Protein AF-A0A2M7RYE2-F1 (afdb_monomer_lite)

Secondary structure (DSSP, 8-state):
----GGGS--HHHHHHHHHHHHHHHHHHHHHHTTTHHHHHHHHGGGHHHHHHHHHHHHHHHHHHHHHHHHS-HHHHHHHHHTHHHHHHHHHHHHH-----HHHHHHH-

Structure (mmCIF, N/CA/C/O backbone):
data_AF-A0A2M7RYE2-F1
#
_entry.id   AF-A0A2M7RYE2-F1
#
loop_
_atom_site.group_PDB
_atom_site.id
_atom_site.type_symbol
_atom_site.label_atom_id
_atom_site.label_alt_id
_atom_site.label_comp_id
_atom_site.label_asym_id
_atom_site.label_entity_id
_atom_site.label_seq_id
_atom_site.pdbx_PDB_ins_code
_atom_site.Cartn_x
_atom_site.Cartn_y
_atom_site.Cartn_z
_atom_site.occupancy
_atom_site.B_iso_or_equiv
_atom_site.auth_seq_id
_atom_site.auth_comp_id
_atom_site.auth_asym_id
_atom_site.auth_atom_id
_atom_site.pdbx_PDB_model_num
ATOM 1 N N . MET A 1 1 ? 4.152 -1.875 -40.561 1.00 42.97 1 MET A N 1
ATOM 2 C CA . MET A 1 1 ? 4.389 -1.297 -39.219 1.00 42.97 1 MET A CA 1
ATOM 3 C C . MET A 1 1 ? 3.791 -2.231 -38.179 1.00 42.97 1 MET A C 1
ATOM 5 O O . MET A 1 1 ? 2.581 -2.239 -38.010 1.00 42.97 1 MET A O 1
ATOM 9 N N . ARG A 1 2 ? 4.601 -3.083 -37.534 1.00 38.50 2 ARG A N 1
ATOM 10 C CA . ARG A 1 2 ? 4.150 -3.802 -36.334 1.00 38.50 2 ARG A CA 1
ATOM 11 C C . ARG A 1 2 ? 4.179 -2.788 -35.196 1.00 38.50 2 ARG A C 1
ATOM 13 O O . ARG A 1 2 ? 5.243 -2.500 -34.659 1.00 38.50 2 ARG A O 1
ATOM 20 N N . VAL A 1 3 ? 3.031 -2.176 -34.925 1.00 44.62 3 VAL A N 1
ATOM 21 C CA . VAL A 1 3 ? 2.848 -1.304 -33.764 1.00 44.62 3 VAL A CA 1
ATOM 22 C C . VAL A 1 3 ? 2.967 -2.211 -32.544 1.00 44.62 3 VAL A C 1
ATOM 24 O O . VAL A 1 3 ? 2.051 -2.964 -32.221 1.00 44.62 3 VAL A O 1
ATOM 27 N N . ASN A 1 4 ? 4.147 -2.233 -31.929 1.00 44.16 4 ASN A N 1
ATOM 28 C CA . ASN A 1 4 ? 4.396 -2.977 -30.702 1.00 44.16 4 ASN A CA 1
ATOM 29 C C . ASN A 1 4 ? 3.692 -2.235 -29.559 1.00 44.16 4 ASN A C 1
ATOM 31 O O . ASN A 1 4 ? 4.324 -1.476 -28.832 1.00 44.16 4 ASN A O 1
ATOM 35 N N . PHE A 1 5 ? 2.380 -2.448 -29.433 1.00 50.00 5 PHE A N 1
ATOM 36 C CA . PHE A 1 5 ? 1.488 -1.802 -28.462 1.00 50.00 5 PHE A CA 1
ATOM 37 C C . PHE A 1 5 ? 2.048 -1.833 -27.027 1.00 50.00 5 PHE A C 1
ATOM 39 O O . PHE A 1 5 ? 1.902 -0.880 -26.274 1.00 50.00 5 PHE A O 1
ATOM 46 N N . TRP A 1 6 ? 2.787 -2.890 -26.683 1.00 49.81 6 TRP A N 1
ATOM 47 C CA . TRP A 1 6 ? 3.418 -3.104 -25.379 1.00 49.81 6 TRP A CA 1
ATOM 48 C C . TRP A 1 6 ? 4.556 -2.136 -25.021 1.00 49.81 6 TRP A C 1
ATOM 50 O O . TRP A 1 6 ? 4.915 -2.061 -23.851 1.00 49.81 6 TRP A O 1
ATOM 60 N N . ARG A 1 7 ? 5.144 -1.408 -25.984 1.00 54.31 7 ARG A N 1
ATOM 61 C CA . ARG A 1 7 ? 6.270 -0.488 -25.716 1.00 54.31 7 ARG A CA 1
ATOM 62 C C . ARG A 1 7 ? 5.852 0.943 -25.381 1.00 54.31 7 ARG A C 1
ATOM 64 O O . ARG A 1 7 ? 6.696 1.704 -24.926 1.00 54.31 7 ARG A O 1
ATOM 71 N N . GLU A 1 8 ? 4.584 1.304 -25.574 1.00 64.44 8 GLU A N 1
ATOM 72 C CA . GLU A 1 8 ? 4.117 2.691 -25.397 1.00 64.44 8 GLU A CA 1
ATOM 73 C C . GLU A 1 8 ? 3.075 2.861 -24.287 1.00 64.44 8 GLU A C 1
ATOM 75 O O . GLU A 1 8 ? 2.607 3.970 -24.028 1.00 64.44 8 GLU A O 1
ATOM 80 N N . VAL A 1 9 ? 2.719 1.783 -23.583 1.00 71.88 9 VAL A N 1
ATOM 81 C CA . VAL A 1 9 ? 1.805 1.896 -22.447 1.00 71.88 9 VAL A CA 1
ATOM 82 C C . VAL A 1 9 ? 2.561 2.491 -21.262 1.00 71.88 9 VAL A C 1
ATOM 84 O O . VAL A 1 9 ? 3.402 1.836 -20.651 1.00 71.88 9 VAL A O 1
ATOM 87 N N . ASN A 1 10 ? 2.256 3.746 -20.935 1.00 78.62 10 ASN A N 1
ATOM 88 C CA . ASN A 1 10 ? 2.860 4.439 -19.804 1.00 78.62 10 ASN A CA 1
ATOM 89 C C . ASN A 1 10 ? 2.486 3.721 -18.485 1.00 78.62 10 ASN A C 1
ATOM 91 O O . ASN A 1 10 ? 1.295 3.683 -18.154 1.00 78.62 10 ASN A O 1
ATOM 95 N N . PRO A 1 11 ? 3.456 3.188 -17.712 1.00 80.38 11 PRO A N 1
ATOM 96 C CA . PRO A 1 11 ? 3.183 2.455 -16.472 1.00 80.38 11 PRO A CA 1
ATOM 97 C C . PRO A 1 11 ? 2.364 3.262 -15.458 1.00 80.38 11 PRO A C 1
ATOM 99 O O . PRO A 1 11 ? 1.530 2.703 -14.748 1.00 80.38 11 PRO A O 1
ATOM 102 N N . ILE A 1 12 ? 2.526 4.588 -15.455 1.00 83.25 12 ILE A N 1
ATOM 103 C CA . ILE A 1 12 ? 1.744 5.500 -14.618 1.00 83.25 12 ILE A CA 1
ATOM 104 C C . ILE A 1 12 ? 0.259 5.390 -14.990 1.00 83.25 12 ILE A C 1
ATOM 106 O O . ILE A 1 12 ? -0.587 5.183 -14.127 1.00 83.25 12 ILE A O 1
ATOM 110 N N . LEU A 1 13 ? -0.093 5.454 -16.274 1.00 84.88 13 LEU A N 1
ATOM 111 C CA . LEU A 1 13 ? -1.498 5.361 -16.682 1.00 84.88 13 LEU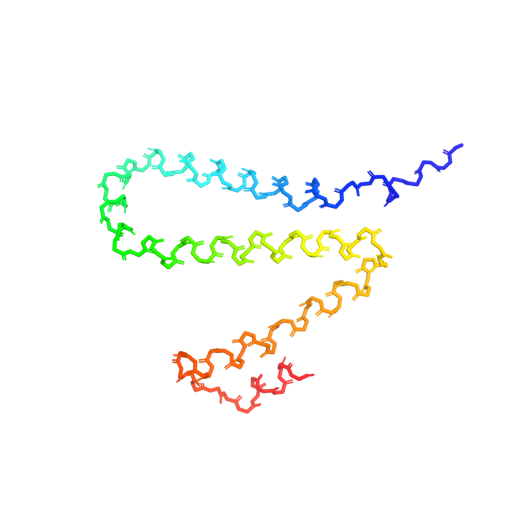 A CA 1
ATOM 112 C C . LEU A 1 13 ? -2.118 4.015 -16.290 1.00 84.88 13 LEU A C 1
ATOM 114 O O . LEU A 1 13 ? -3.250 3.989 -15.816 1.00 84.88 13 LEU A O 1
ATOM 118 N N . VAL A 1 14 ? -1.368 2.919 -16.423 1.00 85.44 14 VAL A N 1
ATOM 119 C CA . VAL A 1 14 ? -1.842 1.570 -16.063 1.00 85.44 14 VAL A CA 1
ATOM 120 C C . VAL A 1 14 ? -2.141 1.450 -14.573 1.00 85.44 14 VAL 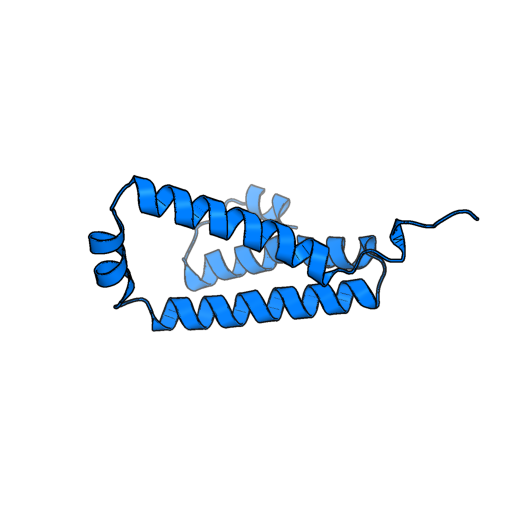A C 1
ATOM 122 O O . VAL A 1 14 ? -3.125 0.817 -14.202 1.00 85.44 14 VAL A O 1
ATOM 125 N N . ILE A 1 15 ? -1.315 2.058 -13.721 1.00 85.44 15 ILE A N 1
ATOM 126 C CA . ILE A 1 15 ? -1.481 2.003 -12.265 1.00 85.44 15 ILE A CA 1
ATOM 127 C C . ILE A 1 15 ? -2.589 2.957 -11.816 1.00 85.44 15 ILE A C 1
ATOM 129 O O . ILE A 1 15 ? -3.497 2.564 -11.092 1.00 85.44 15 ILE A O 1
ATOM 133 N N . TRP A 1 16 ? -2.545 4.215 -12.250 1.00 87.81 16 TRP A N 1
ATOM 134 C CA . TRP A 1 16 ? -3.396 5.264 -11.693 1.00 87.81 16 TRP A CA 1
ATOM 135 C C . TRP A 1 16 ? -4.821 5.251 -12.252 1.00 87.81 16 TRP A C 1
ATOM 137 O O . TRP A 1 16 ? -5.751 5.657 -11.553 1.00 87.81 16 TRP A O 1
ATOM 147 N N . PHE A 1 17 ? -5.032 4.761 -13.478 1.00 91.00 17 PHE A N 1
ATOM 148 C CA . PHE A 1 17 ? -6.367 4.722 -14.075 1.00 91.00 17 PHE A CA 1
ATOM 149 C C . PHE A 1 17 ? -7.345 3.817 -13.296 1.00 91.00 17 PHE A C 1
ATOM 151 O O . PHE A 1 17 ? -8.407 4.312 -12.912 1.00 91.00 17 PHE A O 1
ATOM 158 N N . PRO A 1 18 ? -7.014 2.552 -12.956 1.00 91.38 18 PRO A N 1
ATOM 159 C CA . PRO A 1 18 ? -7.863 1.727 -12.096 1.00 91.38 18 PRO A CA 1
ATOM 160 C C . PRO A 1 18 ? -8.151 2.363 -10.734 1.00 91.38 18 PRO A C 1
ATOM 162 O O . PRO A 1 18 ? -9.284 2.300 -10.267 1.00 91.38 18 PRO A O 1
ATOM 165 N N . TRP A 1 19 ? -7.157 3.007 -10.115 1.00 90.44 19 TRP A N 1
ATOM 166 C CA . TRP A 1 19 ? -7.313 3.676 -8.818 1.00 90.44 19 TRP A CA 1
ATOM 167 C C . TRP A 1 19 ? -8.269 4.866 -8.888 1.00 90.44 19 TRP A C 1
ATOM 169 O O . TRP A 1 19 ? -9.084 5.073 -7.992 1.00 90.44 19 TRP A O 1
ATOM 179 N N . LEU A 1 20 ? -8.217 5.631 -9.976 1.00 92.50 20 LEU A N 1
ATOM 180 C CA . LEU A 1 20 ? -9.149 6.724 -10.217 1.00 92.50 20 LEU A CA 1
ATOM 181 C C . LEU A 1 20 ? -10.574 6.197 -10.426 1.00 92.50 20 LEU A C 1
ATOM 183 O O . LEU A 1 20 ? -11.519 6.727 -9.841 1.00 92.50 20 LEU A O 1
ATOM 187 N N . VAL A 1 21 ? -10.737 5.122 -11.201 1.00 95.50 21 VAL A N 1
ATOM 188 C CA . VAL A 1 21 ? -12.045 4.484 -11.413 1.00 95.50 21 VAL A CA 1
ATOM 189 C C . VAL A 1 21 ? -12.615 3.949 -10.096 1.00 95.50 21 VAL A C 1
ATOM 191 O O . VAL A 1 21 ? -13.770 4.230 -9.772 1.00 95.50 21 VAL A O 1
ATOM 194 N N . THR A 1 22 ? -11.824 3.229 -9.296 1.00 92.88 22 THR A N 1
ATOM 195 C CA . THR A 1 22 ? -12.279 2.712 -7.996 1.00 92.88 22 THR A CA 1
ATOM 196 C C . THR A 1 22 ? -12.588 3.835 -7.013 1.00 92.88 22 THR A C 1
ATOM 198 O O . THR A 1 22 ? -13.589 3.745 -6.302 1.00 92.88 22 THR A O 1
ATOM 201 N N . ALA A 1 23 ? -11.815 4.924 -7.013 1.00 91.88 23 ALA A N 1
ATOM 202 C CA . ALA A 1 23 ? -12.094 6.104 -6.202 1.00 91.88 23 ALA A CA 1
ATOM 203 C C . ALA A 1 23 ? -13.430 6.759 -6.584 1.00 91.88 23 ALA A C 1
ATOM 205 O O . ALA A 1 23 ? -14.224 7.067 -5.696 1.00 91.88 23 ALA A O 1
ATOM 206 N N . ILE A 1 24 ? -13.729 6.916 -7.879 1.00 95.44 24 ILE A N 1
ATOM 207 C CA . ILE A 1 24 ? -15.018 7.454 -8.348 1.00 95.44 24 ILE A CA 1
ATOM 208 C C . ILE A 1 24 ? -16.172 6.532 -7.942 1.00 95.44 24 ILE A C 1
ATOM 210 O O . ILE A 1 24 ? -17.193 7.003 -7.436 1.00 95.44 24 ILE A O 1
ATOM 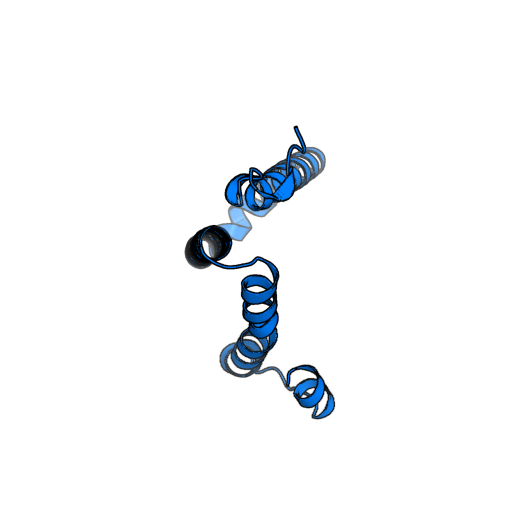214 N N . LEU A 1 25 ? -16.025 5.217 -8.113 1.00 94.62 25 LEU A N 1
ATOM 215 C CA . LEU A 1 25 ? -17.050 4.246 -7.716 1.00 94.62 25 LEU A CA 1
ATOM 216 C C . LEU A 1 25 ? -17.282 4.248 -6.197 1.00 94.62 25 LEU A C 1
ATOM 218 O O . LEU A 1 25 ? -18.424 4.282 -5.740 1.00 94.62 25 LEU A O 1
ATOM 222 N N . ALA A 1 26 ? -16.215 4.283 -5.400 1.00 90.38 26 ALA A N 1
ATOM 223 C CA . ALA A 1 26 ? -16.311 4.367 -3.947 1.00 90.38 26 ALA A CA 1
ATOM 224 C C . ALA A 1 26 ? -16.954 5.689 -3.500 1.00 90.38 26 ALA A C 1
ATOM 226 O O . ALA A 1 26 ? -17.827 5.694 -2.629 1.00 90.38 26 ALA A O 1
ATOM 227 N N . PHE A 1 27 ? -16.569 6.804 -4.125 1.00 89.44 27 PHE A N 1
ATOM 228 C CA . PHE A 1 27 ? -17.117 8.130 -3.852 1.00 89.44 27 PHE A CA 1
ATOM 229 C C . PHE A 1 27 ? -18.610 8.194 -4.193 1.00 89.44 27 PHE A C 1
ATOM 231 O O . PHE A 1 27 ? -19.423 8.571 -3.353 1.00 89.44 27 PHE A O 1
ATOM 238 N N . THR A 1 28 ? -19.008 7.751 -5.385 1.00 91.44 28 THR A N 1
ATOM 239 C CA . THR A 1 28 ? -20.421 7.708 -5.796 1.00 91.44 28 THR A CA 1
ATOM 240 C C . THR A 1 28 ? -21.248 6.806 -4.881 1.00 91.44 28 THR A C 1
ATOM 242 O O . THR A 1 28 ? -22.283 7.239 -4.374 1.00 91.44 28 THR A O 1
ATOM 245 N N . TYR A 1 29 ? -20.768 5.600 -4.563 1.00 90.62 29 TYR A N 1
ATOM 246 C CA . TYR A 1 29 ? -21.426 4.708 -3.604 1.00 90.62 29 TYR A CA 1
ATOM 247 C C . TYR A 1 29 ? -21.644 5.380 -2.243 1.00 90.62 29 TYR A C 1
ATOM 249 O O . TYR A 1 29 ? -22.727 5.298 -1.646 1.00 90.62 29 TYR A O 1
ATOM 257 N N . LEU A 1 30 ? -20.628 6.090 -1.755 1.00 88.25 30 LEU A N 1
ATOM 258 C CA . LEU A 1 30 ? -20.711 6.774 -0.481 1.00 88.25 30 LEU A CA 1
ATOM 259 C C . LEU A 1 30 ? -21.738 7.922 -0.534 1.00 88.25 30 LEU A C 1
ATOM 261 O O . LEU A 1 30 ? -22.496 8.093 0.430 1.00 88.25 30 LEU A O 1
ATOM 265 N N . LEU A 1 31 ? -21.840 8.662 -1.654 1.00 86.12 31 LEU A N 1
ATOM 266 C CA . LEU A 1 31 ? -22.849 9.714 -1.900 1.00 86.12 31 LEU A CA 1
ATOM 267 C C . LEU A 1 31 ? -24.265 9.158 -1.763 1.00 86.12 31 LEU A C 1
ATOM 269 O O . LEU A 1 31 ? -25.047 9.687 -0.969 1.00 86.12 31 LEU A O 1
ATOM 273 N N . PHE A 1 32 ? -24.560 8.039 -2.427 1.00 88.06 32 PHE A N 1
ATOM 274 C CA . PHE A 1 32 ? -25.878 7.403 -2.364 1.00 88.06 32 PHE A CA 1
ATOM 275 C C . PHE A 1 32 ? -26.273 6.970 -0.947 1.00 88.06 32 PHE A C 1
ATOM 277 O O . PHE A 1 32 ? -27.434 7.092 -0.560 1.00 88.06 32 PHE A O 1
ATOM 284 N N . LYS A 1 33 ? -25.319 6.513 -0.129 1.00 84.56 33 LYS A N 1
ATOM 285 C CA . LYS A 1 33 ? -25.599 6.066 1.246 1.00 84.56 33 LYS A CA 1
ATOM 286 C C . LYS A 1 33 ? -25.749 7.207 2.263 1.00 84.56 33 LYS A C 1
ATOM 288 O O . LYS A 1 33 ? -26.084 6.918 3.410 1.00 84.56 33 LYS A O 1
ATOM 293 N N . LYS A 1 34 ? -25.486 8.476 1.904 1.00 78.12 34 LYS A N 1
ATOM 294 C CA . LYS A 1 34 ? -25.513 9.658 2.806 1.00 78.12 34 LYS A CA 1
ATOM 295 C C . LYS A 1 34 ? -24.710 9.493 4.115 1.00 78.12 34 LYS A C 1
ATOM 297 O O . LYS A 1 34 ? -24.909 10.234 5.075 1.00 78.12 34 LYS A O 1
ATOM 302 N N . ARG A 1 35 ? -23.755 8.556 4.160 1.00 73.75 35 ARG A N 1
ATOM 303 C CA . ARG A 1 35 ? -22.980 8.204 5.368 1.00 73.75 35 ARG A CA 1
ATOM 304 C C . ARG A 1 35 ? -21.796 9.133 5.655 1.00 73.75 35 ARG A C 1
ATOM 306 O O . ARG A 1 35 ? -21.160 8.987 6.694 1.00 73.75 35 ARG A O 1
ATOM 313 N N . TRP A 1 36 ? -21.531 10.117 4.796 1.00 69.94 36 TRP A N 1
ATOM 314 C CA . TRP A 1 36 ? -20.442 11.098 4.939 1.00 69.94 36 TRP A CA 1
ATOM 315 C C . TRP A 1 36 ? -20.417 11.773 6.302 1.00 69.94 36 TRP A C 1
ATOM 317 O O . TRP A 1 36 ? -19.362 11.862 6.927 1.00 69.94 36 TRP A O 1
ATOM 327 N N . LYS A 1 37 ? -21.596 12.171 6.797 1.00 71.12 37 LYS A N 1
ATOM 328 C CA . LYS A 1 37 ? -21.742 12.850 8.089 1.00 71.12 37 LYS A CA 1
ATOM 329 C C . LYS A 1 37 ? -21.256 12.000 9.269 1.00 71.12 37 LYS A C 1
ATOM 331 O O . LYS A 1 37 ? -20.835 12.564 10.268 1.00 71.12 37 LYS A O 1
ATOM 336 N N . ASN A 1 38 ? -21.238 10.672 9.129 1.00 72.69 38 ASN A N 1
ATOM 337 C CA . ASN A 1 38 ? -20.790 9.748 10.175 1.00 72.69 38 ASN A CA 1
ATOM 338 C C . ASN A 1 38 ? -19.336 9.293 9.993 1.00 72.69 38 ASN A C 1
ATOM 340 O O . ASN A 1 38 ? -18.733 8.804 10.944 1.00 72.69 38 ASN A O 1
ATOM 344 N N . ILE A 1 39 ? -18.769 9.429 8.792 1.00 73.44 39 ILE A N 1
ATOM 345 C CA . ILE A 1 39 ? -17.414 8.953 8.480 1.00 73.44 39 ILE A CA 1
ATOM 346 C C . ILE A 1 39 ? -16.384 10.022 8.824 1.00 73.44 39 ILE A C 1
ATOM 348 O O . ILE A 1 39 ? -15.433 9.726 9.537 1.00 73.44 39 ILE A O 1
ATOM 352 N N . VAL A 1 40 ? -16.616 11.269 8.400 1.00 74.00 40 VAL A N 1
ATOM 353 C CA . VAL A 1 40 ? -15.680 12.386 8.616 1.00 74.00 40 VAL A CA 1
ATOM 354 C C . VAL A 1 40 ? -15.340 12.610 10.100 1.00 74.00 40 VAL A C 1
ATOM 356 O O . VAL A 1 40 ? -14.162 12.761 10.412 1.00 74.00 40 VAL A O 1
ATOM 359 N N . PRO A 1 41 ? -16.291 12.600 11.057 1.00 72.94 41 PRO A N 1
ATOM 360 C CA . PRO A 1 41 ? -15.954 12.786 12.470 1.00 72.94 41 PRO A CA 1
ATOM 361 C C . PRO A 1 41 ? -15.186 11.594 13.049 1.00 72.94 41 PRO A C 1
ATOM 363 O O . PRO A 1 41 ? -1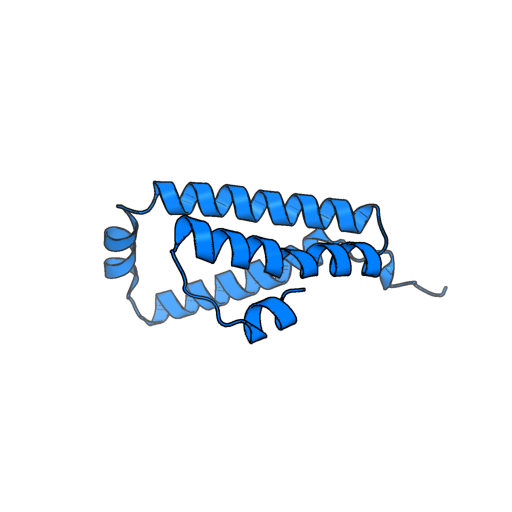4.367 11.762 13.948 1.00 72.94 41 PRO A O 1
ATOM 366 N N . ARG A 1 42 ? -15.447 10.391 12.526 1.00 75.94 42 ARG A N 1
ATOM 367 C CA . ARG A 1 42 ? -14.906 9.125 13.029 1.00 75.94 42 ARG A CA 1
ATOM 368 C C . ARG A 1 42 ? -13.491 8.850 12.515 1.00 75.94 42 ARG A C 1
ATOM 370 O O . ARG A 1 42 ? -12.740 8.146 13.179 1.00 75.94 42 ARG A O 1
ATOM 377 N N . SER A 1 43 ? -13.114 9.432 11.376 1.00 73.56 43 SER A N 1
ATOM 378 C CA . SER A 1 43 ? -11.770 9.336 10.793 1.00 73.56 43 SER A CA 1
ATOM 379 C C . SER A 1 43 ? -10.798 10.420 11.274 1.00 73.56 43 SER A C 1
ATOM 381 O O . SER A 1 43 ? -9.591 10.190 11.242 1.00 73.56 43 SER A O 1
ATOM 383 N N . LYS A 1 44 ? -11.285 11.557 11.796 1.00 76.12 44 LYS A N 1
ATOM 384 C CA . LYS A 1 44 ? -10.453 12.625 12.395 1.00 76.12 44 LYS A CA 1
ATOM 385 C C . LYS A 1 44 ? -9.361 12.141 13.366 1.00 76.12 44 LYS A C 1
ATOM 387 O O . LYS A 1 44 ? -8.224 12.583 13.200 1.00 76.12 44 LYS A O 1
ATOM 392 N N . PRO A 1 45 ? -9.630 11.253 14.346 1.00 83.00 45 PRO A N 1
ATOM 393 C CA . PRO A 1 45 ? -8.586 10.795 15.269 1.00 83.00 45 PRO A CA 1
ATOM 394 C C . PRO A 1 45 ? -7.476 9.984 14.581 1.00 83.00 45 PRO A C 1
ATOM 396 O O . PRO A 1 45 ? -6.355 9.938 15.078 1.00 83.00 45 PRO A O 1
ATOM 399 N N . PHE A 1 46 ? -7.753 9.401 13.414 1.00 86.81 46 PHE A N 1
ATOM 400 C CA . PHE A 1 46 ? -6.805 8.582 12.657 1.00 86.81 46 PHE A CA 1
ATOM 401 C C . PHE A 1 46 ? -6.117 9.344 11.523 1.00 86.81 46 PHE A C 1
ATOM 403 O O . PHE A 1 46 ? -5.383 8.739 10.748 1.00 86.81 46 PHE A O 1
ATOM 410 N N . TRP A 1 47 ? -6.308 10.663 11.412 1.00 85.69 47 TRP A N 1
ATOM 411 C CA . TRP A 1 47 ? -5.789 11.423 10.273 1.00 85.69 47 TRP A CA 1
ATOM 412 C C . TRP A 1 47 ? -4.262 11.332 10.153 1.00 85.69 47 TRP A C 1
ATOM 414 O O . TRP A 1 47 ? -3.753 11.119 9.061 1.00 85.69 47 TRP A O 1
ATOM 424 N N . LYS A 1 48 ? -3.518 11.370 11.268 1.00 88.88 48 LYS A N 1
ATOM 425 C CA . LYS A 1 48 ? -2.055 11.179 11.233 1.00 88.88 48 LYS A CA 1
ATOM 426 C C . LYS A 1 48 ? -1.662 9.830 10.620 1.00 88.88 48 LYS A C 1
ATOM 428 O O . LYS A 1 48 ? -0.780 9.787 9.770 1.00 88.88 48 LYS A O 1
ATOM 433 N N . LEU A 1 49 ? -2.343 8.754 11.018 1.00 89.19 49 LEU A N 1
ATOM 434 C CA . LEU A 1 49 ? -2.100 7.409 10.493 1.00 89.19 49 LEU A CA 1
ATOM 435 C C . LEU A 1 49 ? -2.465 7.319 9.005 1.00 89.19 49 LEU A C 1
ATOM 437 O O . LEU A 1 49 ? -1.684 6.798 8.216 1.00 89.19 49 LEU A O 1
ATOM 441 N N . LEU A 1 50 ? -3.617 7.879 8.621 1.00 90.06 50 LEU A N 1
ATOM 442 C CA . LEU A 1 50 ? -4.071 7.923 7.231 1.00 90.06 50 LEU A CA 1
ATOM 443 C C . LEU A 1 50 ? -3.080 8.675 6.340 1.00 90.06 50 LEU A C 1
ATOM 445 O O . LEU A 1 50 ? -2.736 8.185 5.274 1.00 90.06 50 LEU A O 1
ATOM 449 N N . THR A 1 51 ? -2.579 9.830 6.778 1.00 89.44 51 THR A N 1
ATOM 450 C CA . THR A 1 51 ? -1.616 10.614 5.995 1.00 89.44 51 THR A CA 1
ATOM 451 C C . THR A 1 51 ? -0.304 9.860 5.799 1.00 89.44 51 THR A C 1
ATOM 453 O O . THR A 1 51 ? 0.205 9.819 4.684 1.00 89.44 51 THR A O 1
ATOM 456 N N . VAL A 1 52 ? 0.230 9.224 6.848 1.00 93.19 52 VAL A N 1
ATOM 457 C CA . VAL A 1 52 ? 1.457 8.417 6.736 1.00 93.19 52 VAL A CA 1
ATOM 458 C C . VAL A 1 52 ? 1.248 7.238 5.786 1.00 93.19 52 VAL A C 1
ATOM 460 O O . VAL A 1 52 ? 2.077 7.016 4.908 1.00 93.19 52 VAL A O 1
ATOM 463 N N . MET A 1 53 ? 0.122 6.530 5.912 1.00 92.19 53 MET A N 1
ATOM 464 C CA . MET A 1 53 ? -0.233 5.431 5.014 1.00 92.19 53 MET A CA 1
ATOM 465 C C . MET A 1 53 ? -0.297 5.901 3.556 1.00 92.19 53 MET A C 1
ATOM 467 O O . MET A 1 53 ? 0.316 5.277 2.698 1.00 92.19 53 MET A O 1
ATOM 471 N N . ILE A 1 54 ? -0.982 7.017 3.286 1.00 91.81 54 ILE A N 1
ATOM 472 C CA . ILE A 1 54 ? -1.117 7.581 1.936 1.00 91.81 54 ILE A CA 1
ATOM 473 C C . ILE A 1 54 ? 0.255 7.934 1.350 1.00 91.81 54 ILE A C 1
ATOM 475 O O . ILE A 1 54 ? 0.524 7.621 0.196 1.00 91.81 54 ILE A O 1
ATOM 479 N N . ILE A 1 55 ? 1.138 8.566 2.129 1.00 95.00 55 ILE A N 1
ATOM 480 C CA . ILE A 1 55 ? 2.476 8.945 1.653 1.00 95.00 55 ILE A CA 1
ATOM 481 C C . ILE A 1 55 ? 3.299 7.704 1.301 1.00 95.00 55 ILE A C 1
ATOM 483 O O . ILE A 1 55 ? 3.914 7.666 0.234 1.00 95.00 55 ILE A O 1
ATOM 487 N N . ILE A 1 56 ? 3.309 6.693 2.174 1.00 94.25 56 ILE A N 1
ATOM 488 C CA . ILE A 1 56 ? 4.050 5.447 1.941 1.00 94.25 56 ILE 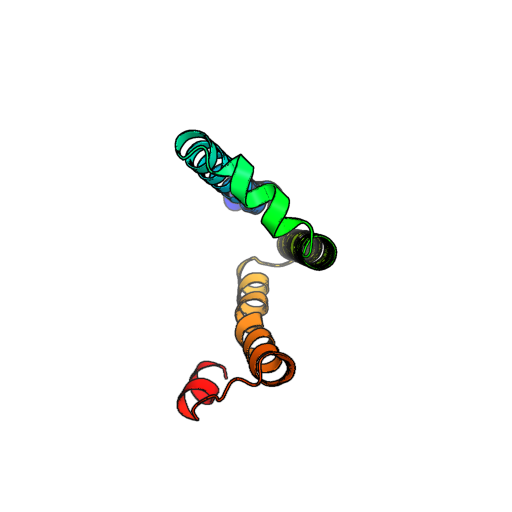A CA 1
ATOM 489 C C . ILE A 1 56 ? 3.509 4.731 0.699 1.00 94.25 56 ILE A C 1
ATOM 491 O O . ILE A 1 56 ? 4.295 4.321 -0.152 1.00 94.25 56 ILE A O 1
ATOM 495 N N . ASP A 1 57 ? 2.187 4.632 0.570 1.00 91.50 57 ASP A N 1
ATOM 496 C CA . ASP A 1 57 ? 1.523 3.945 -0.538 1.00 91.50 57 ASP A CA 1
ATOM 497 C C . ASP A 1 57 ? 1.791 4.635 -1.886 1.00 91.50 57 ASP A C 1
ATOM 499 O O . ASP A 1 57 ? 2.279 4.003 -2.823 1.00 91.50 57 ASP A O 1
ATOM 503 N N . ILE A 1 58 ? 1.606 5.959 -1.968 1.00 91.94 58 ILE A N 1
ATOM 504 C CA . ILE A 1 58 ? 1.915 6.732 -3.183 1.00 91.94 58 ILE A CA 1
ATOM 505 C C . ILE A 1 58 ? 3.396 6.592 -3.553 1.00 91.94 58 ILE A C 1
ATOM 507 O O . ILE A 1 58 ? 3.727 6.389 -4.721 1.00 91.94 58 ILE A O 1
ATOM 511 N N . THR A 1 59 ? 4.294 6.672 -2.568 1.00 93.88 59 THR A N 1
ATOM 512 C CA . THR A 1 59 ? 5.738 6.531 -2.805 1.00 93.88 59 THR A CA 1
ATOM 513 C C . THR A 1 59 ? 6.074 5.142 -3.346 1.00 93.88 59 THR A C 1
ATOM 515 O O . THR A 1 59 ? 6.844 5.030 -4.299 1.00 93.88 59 THR A O 1
ATOM 518 N N . ALA A 1 60 ? 5.468 4.084 -2.798 1.00 91.38 60 ALA A N 1
ATOM 519 C CA . ALA A 1 60 ? 5.666 2.716 -3.265 1.00 91.38 60 ALA A CA 1
ATOM 520 C C . ALA A 1 60 ? 5.216 2.537 -4.724 1.00 91.38 60 ALA A C 1
ATOM 522 O O . ALA A 1 60 ? 5.975 2.002 -5.534 1.00 91.38 60 ALA A O 1
ATOM 523 N N . TRP A 1 61 ? 4.036 3.047 -5.091 1.00 90.06 61 TRP A N 1
ATOM 524 C CA . TRP A 1 61 ? 3.533 2.970 -6.468 1.00 90.06 61 TRP A CA 1
ATOM 525 C C . TRP A 1 61 ? 4.355 3.792 -7.462 1.00 90.06 61 TRP A C 1
ATOM 527 O O . TRP A 1 61 ? 4.553 3.356 -8.598 1.00 90.06 61 TRP A O 1
ATOM 537 N N . LEU A 1 62 ? 4.890 4.944 -7.047 1.00 90.75 62 LEU A N 1
ATOM 538 C CA . LEU A 1 62 ? 5.825 5.719 -7.867 1.00 90.75 62 LEU A CA 1
ATOM 539 C C . LEU A 1 62 ? 7.135 4.955 -8.099 1.00 90.75 62 LEU A C 1
ATOM 541 O O . LEU A 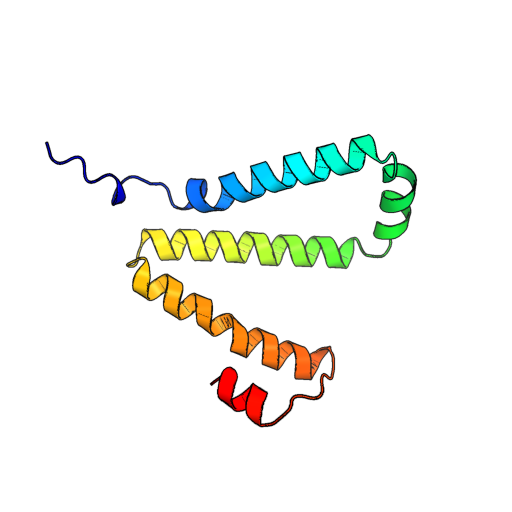1 62 ? 7.579 4.839 -9.242 1.00 90.75 62 LEU A O 1
ATOM 545 N N . CYS A 1 63 ? 7.719 4.376 -7.045 1.00 90.19 63 CYS A N 1
ATOM 546 C CA . CYS A 1 63 ? 8.914 3.535 -7.149 1.00 90.19 63 CYS A CA 1
ATOM 547 C C . CYS A 1 63 ? 8.676 2.315 -8.049 1.00 90.19 63 CYS A C 1
ATOM 549 O O . CYS A 1 63 ? 9.519 1.997 -8.887 1.00 90.19 63 CYS A O 1
ATOM 551 N N . TYR A 1 64 ? 7.518 1.663 -7.926 1.00 88.50 64 TYR A N 1
ATOM 552 C CA . TYR A 1 64 ? 7.133 0.537 -8.775 1.00 88.50 64 TYR A CA 1
ATOM 553 C C . TYR A 1 64 ? 6.994 0.956 -10.244 1.00 88.50 64 TYR A C 1
ATOM 555 O O . TYR A 1 64 ? 7.573 0.326 -11.126 1.00 88.50 64 TYR A O 1
ATOM 563 N N . SER A 1 65 ? 6.314 2.075 -10.515 1.00 88.06 65 SER A N 1
ATOM 564 C CA . SER A 1 65 ? 6.196 2.625 -11.868 1.00 88.06 65 SER A CA 1
ATOM 565 C C . SER A 1 65 ? 7.562 2.958 -12.483 1.00 88.06 65 SER A C 1
ATOM 567 O O . SER A 1 65 ? 7.765 2.738 -13.676 1.00 88.06 65 SER A O 1
ATOM 569 N N . PHE A 1 66 ? 8.498 3.476 -11.684 1.00 86.38 66 PHE A N 1
ATOM 570 C CA . PHE A 1 66 ? 9.865 3.781 -12.116 1.00 86.38 66 PHE A CA 1
ATOM 571 C C . PHE A 1 66 ? 10.720 2.522 -12.337 1.00 86.38 66 PHE A C 1
ATOM 573 O O . PHE A 1 66 ? 11.584 2.488 -13.217 1.00 86.38 66 PHE A O 1
ATOM 580 N N . ALA A 1 67 ? 10.487 1.463 -11.561 1.00 87.31 67 ALA A N 1
ATOM 581 C CA . ALA A 1 67 ? 11.120 0.167 -11.783 1.00 87.31 67 ALA A CA 1
ATOM 582 C C . ALA A 1 67 ? 10.627 -0.465 -13.095 1.00 87.31 67 ALA A C 1
ATOM 584 O O . ALA A 1 67 ? 11.442 -0.915 -13.901 1.00 87.31 67 ALA A O 1
ATOM 585 N N . LEU A 1 68 ? 9.317 -0.400 -13.355 1.00 85.50 68 LEU A N 1
ATOM 586 C CA . LEU A 1 68 ? 8.706 -0.876 -14.597 1.00 85.50 68 LEU A CA 1
ATOM 587 C C . LEU A 1 68 ? 9.183 -0.131 -15.845 1.00 85.50 68 LEU A C 1
ATOM 589 O O . LEU A 1 68 ? 9.215 -0.717 -16.921 1.00 85.50 68 LEU A O 1
ATOM 593 N N . SER A 1 69 ? 9.555 1.147 -15.727 1.00 81.44 69 SER A N 1
ATOM 594 C CA . SER A 1 69 ? 10.086 1.896 -16.870 1.00 81.44 69 SER A CA 1
ATOM 595 C C . SER A 1 69 ? 11.533 1.530 -17.221 1.00 81.44 69 SER A C 1
ATOM 597 O O . SER A 1 69 ? 11.984 1.854 -18.315 1.00 81.44 69 SER A O 1
ATOM 599 N N . GLN A 1 70 ? 12.275 0.897 -16.306 1.00 80.94 70 GLN A N 1
ATOM 600 C CA . GLN A 1 70 ? 13.704 0.591 -16.477 1.00 80.94 70 GLN A CA 1
ATOM 601 C C . GLN A 1 70 ? 14.008 -0.897 -16.650 1.00 80.94 70 GLN A C 1
ATOM 603 O O . GLN A 1 70 ? 15.018 -1.247 -17.259 1.00 80.94 70 GLN A O 1
ATOM 608 N N . LYS A 1 71 ? 13.180 -1.776 -16.084 1.00 78.81 71 LYS A N 1
ATOM 609 C CA . LYS A 1 71 ? 13.362 -3.229 -16.115 1.00 78.81 71 LYS A CA 1
ATOM 610 C C . LYS A 1 71 ? 12.197 -3.908 -16.815 1.00 78.81 71 LYS A C 1
ATOM 612 O O . LYS A 1 71 ? 11.111 -3.353 -16.943 1.00 78.81 71 LYS A O 1
ATOM 617 N N . GLU A 1 72 ? 12.416 -5.152 -17.224 1.00 79.50 72 GLU A N 1
ATOM 618 C CA . GLU A 1 72 ? 11.341 -5.987 -17.743 1.00 79.50 72 GLU A CA 1
ATOM 619 C C . GLU A 1 72 ? 10.232 -6.169 -16.699 1.00 79.50 72 GLU A C 1
ATOM 621 O O . GLU A 1 72 ? 10.495 -6.368 -15.504 1.00 79.50 72 GLU A O 1
ATOM 626 N N . LEU A 1 73 ? 8.986 -6.134 -17.180 1.00 80.88 73 LEU A N 1
ATOM 627 C CA . LEU A 1 73 ? 7.783 -6.311 -16.369 1.00 80.88 73 LEU A CA 1
ATOM 628 C C . LEU A 1 73 ? 7.883 -7.580 -15.517 1.00 80.88 73 LEU A C 1
ATOM 630 O O . LEU A 1 73 ? 7.694 -7.498 -14.312 1.00 80.88 73 LEU A O 1
ATOM 634 N N . SER A 1 74 ? 8.284 -8.706 -16.122 1.00 83.06 74 SER A N 1
ATOM 635 C CA . SER A 1 74 ? 8.363 -10.012 -15.451 1.00 83.06 74 SER A CA 1
ATOM 636 C C . SER A 1 74 ? 9.294 -10.018 -14.238 1.00 83.06 74 SER A C 1
ATOM 638 O O . SER A 1 74 ? 8.987 -10.652 -13.237 1.00 83.06 74 SER A O 1
ATOM 640 N N . ILE A 1 75 ? 10.431 -9.323 -14.307 1.00 85.25 75 ILE A N 1
ATOM 641 C CA . ILE A 1 75 ? 11.395 -9.289 -13.200 1.00 85.25 75 ILE A CA 1
ATOM 642 C C . ILE A 1 75 ? 10.845 -8.406 -12.079 1.00 85.25 75 ILE A C 1
ATOM 644 O O . ILE A 1 75 ? 10.893 -8.762 -10.903 1.00 85.25 75 ILE A O 1
ATOM 648 N N . THR A 1 76 ? 10.301 -7.247 -12.448 1.00 86.19 76 THR A N 1
ATOM 649 C CA . THR A 1 76 ? 9.764 -6.278 -11.490 1.00 86.19 76 THR A CA 1
ATOM 650 C C . THR A 1 76 ? 8.545 -6.835 -10.754 1.00 86.19 76 THR A C 1
ATOM 652 O O . THR A 1 76 ? 8.445 -6.673 -9.538 1.00 86.19 76 THR A O 1
ATOM 655 N N . THR A 1 77 ? 7.646 -7.538 -11.447 1.00 85.56 77 THR A N 1
ATOM 656 C CA . THR A 1 77 ? 6.469 -8.166 -10.831 1.00 85.56 77 THR A CA 1
ATOM 657 C C . THR A 1 77 ? 6.860 -9.278 -9.868 1.00 85.56 77 THR A C 1
ATOM 659 O O . THR A 1 77 ? 6.383 -9.262 -8.740 1.00 85.56 77 THR A O 1
ATOM 662 N N . SER A 1 78 ? 7.788 -10.168 -10.239 1.00 86.31 78 SER A N 1
ATOM 663 C CA . SER A 1 78 ? 8.229 -11.252 -9.346 1.00 86.31 78 SER A CA 1
ATOM 664 C C . SER A 1 78 ? 8.898 -10.733 -8.069 1.00 86.31 78 SER A C 1
ATOM 666 O O . SER A 1 78 ? 8.659 -11.253 -6.981 1.00 86.31 78 SER A O 1
ATOM 668 N N . ILE A 1 79 ? 9.696 -9.662 -8.170 1.00 86.94 79 ILE A N 1
ATOM 669 C CA . ILE A 1 79 ? 10.255 -8.995 -6.983 1.00 86.94 79 ILE A CA 1
ATOM 670 C C . ILE A 1 79 ? 9.132 -8.409 -6.124 1.00 86.94 79 ILE A C 1
ATOM 672 O O . ILE A 1 79 ? 9.166 -8.518 -4.902 1.00 86.94 79 ILE A O 1
ATOM 676 N N . THR A 1 80 ? 8.131 -7.794 -6.754 1.00 87.62 80 THR A N 1
ATOM 677 C CA . THR A 1 80 ? 7.021 -7.169 -6.030 1.00 87.62 80 THR A CA 1
ATOM 678 C C . THR A 1 80 ? 6.212 -8.220 -5.283 1.00 87.62 80 THR A C 1
ATOM 680 O O . THR A 1 80 ? 5.984 -8.049 -4.098 1.00 87.62 80 THR A O 1
ATOM 683 N N . GLU A 1 81 ? 5.881 -9.356 -5.895 1.00 86.56 81 GLU A N 1
ATOM 684 C CA . GLU A 1 81 ? 5.145 -10.456 -5.247 1.00 86.56 81 GLU A CA 1
ATOM 685 C C . GLU A 1 81 ? 5.822 -10.990 -3.970 1.00 86.56 81 GLU A C 1
ATOM 687 O O . GLU A 1 81 ? 5.149 -11.502 -3.075 1.00 86.56 81 GLU A O 1
ATOM 692 N N . SER A 1 82 ? 7.129 -10.763 -3.805 1.00 87.50 82 SER A N 1
ATOM 693 C CA . SER A 1 82 ? 7.858 -11.091 -2.573 1.00 87.50 82 SER A CA 1
ATOM 694 C C . SER A 1 82 ? 7.455 -10.226 -1.361 1.00 87.50 82 SER A C 1
ATOM 696 O O . SER A 1 82 ? 7.808 -10.559 -0.226 1.00 87.50 82 SER A O 1
ATOM 698 N N . PHE A 1 83 ? 6.688 -9.136 -1.543 1.00 87.25 83 PHE A N 1
ATOM 699 C CA . PHE A 1 83 ? 6.219 -8.284 -0.436 1.00 87.25 83 PHE A CA 1
ATOM 700 C C . PHE A 1 83 ? 5.375 -9.060 0.584 1.00 87.25 83 PHE A C 1
ATOM 702 O O . PHE A 1 83 ? 5.280 -8.637 1.737 1.00 87.25 83 PHE A O 1
ATOM 709 N N . VAL A 1 84 ? 4.774 -10.189 0.191 1.00 88.88 84 VAL A N 1
ATOM 710 C CA . VAL A 1 84 ? 3.945 -11.033 1.066 1.00 88.88 84 VAL A CA 1
ATOM 711 C C . VAL A 1 84 ? 4.727 -11.488 2.302 1.00 88.88 84 VAL A C 1
ATOM 713 O O . VAL A 1 84 ? 4.199 -11.440 3.413 1.00 88.88 84 VAL A O 1
ATOM 716 N N . VAL A 1 85 ? 6.009 -11.830 2.144 1.00 90.38 85 VAL A N 1
ATOM 717 C CA . VAL A 1 85 ? 6.890 -12.205 3.263 1.00 90.38 85 VAL A CA 1
ATOM 718 C C . VAL A 1 85 ? 7.095 -11.032 4.214 1.00 90.38 85 VAL A C 1
ATOM 720 O O . VAL A 1 85 ? 7.017 -11.185 5.432 1.00 90.38 85 VAL A O 1
ATOM 723 N N . ILE A 1 86 ? 7.313 -9.838 3.662 1.00 89.69 86 ILE A N 1
ATOM 724 C CA . ILE A 1 86 ? 7.494 -8.612 4.443 1.00 89.69 86 ILE A CA 1
ATOM 725 C C . ILE A 1 86 ? 6.211 -8.306 5.226 1.00 89.69 86 ILE A C 1
ATOM 727 O O . ILE A 1 86 ? 6.272 -8.056 6.428 1.00 89.69 86 ILE A O 1
ATOM 731 N N . ALA A 1 87 ? 5.047 -8.394 4.579 1.00 90.25 87 ALA A N 1
ATOM 732 C CA . ALA A 1 87 ? 3.751 -8.203 5.224 1.00 90.25 87 ALA A CA 1
ATOM 733 C C . ALA A 1 87 ? 3.517 -9.218 6.355 1.00 90.25 87 ALA A C 1
ATOM 735 O O . ALA A 1 87 ? 3.084 -8.830 7.439 1.00 90.25 87 ALA A O 1
ATOM 736 N N . MET A 1 88 ? 3.872 -10.490 6.140 1.00 91.62 88 MET A N 1
ATOM 737 C CA . MET A 1 88 ? 3.806 -11.535 7.164 1.00 91.62 88 MET A CA 1
ATOM 738 C C . MET A 1 88 ? 4.684 -11.192 8.376 1.00 91.62 88 MET A C 1
ATOM 740 O O . MET A 1 88 ? 4.220 -11.253 9.514 1.00 91.62 88 MET A O 1
ATOM 744 N N . ILE A 1 89 ? 5.937 -10.787 8.147 1.00 91.31 89 ILE A N 1
ATOM 745 C CA . ILE A 1 89 ? 6.863 -10.386 9.216 1.00 91.31 89 ILE A CA 1
ATOM 746 C C . ILE A 1 89 ? 6.298 -9.192 9.996 1.00 91.31 89 ILE A C 1
ATOM 748 O O . ILE A 1 89 ? 6.300 -9.205 11.229 1.00 91.31 89 ILE A O 1
ATOM 752 N N . LEU A 1 90 ? 5.763 -8.183 9.303 1.00 90.19 90 LEU A N 1
ATOM 753 C CA . LEU A 1 90 ? 5.123 -7.036 9.947 1.00 90.19 90 LEU A CA 1
ATOM 754 C C . LEU A 1 90 ? 3.891 -7.454 10.767 1.00 90.19 90 LEU A C 1
ATOM 756 O O . LEU A 1 90 ? 3.713 -6.953 11.876 1.00 90.19 90 LEU A O 1
ATOM 760 N N . GLY A 1 91 ? 3.075 -8.389 10.275 1.00 91.25 91 GLY A N 1
ATOM 761 C CA . GLY A 1 91 ? 1.926 -8.939 11.001 1.00 91.25 91 GLY A CA 1
ATOM 762 C C . GLY A 1 91 ? 2.326 -9.641 12.303 1.00 91.25 91 GLY A C 1
ATOM 763 O O . GLY A 1 91 ? 1.712 -9.417 13.348 1.00 91.25 91 GLY A O 1
ATOM 764 N N . ILE A 1 92 ? 3.419 -10.409 12.289 1.00 92.50 92 ILE A N 1
ATOM 765 C CA . ILE A 1 92 ? 3.963 -11.038 13.503 1.00 92.50 92 ILE A CA 1
ATOM 766 C C . ILE A 1 92 ? 4.484 -9.975 14.481 1.00 92.50 92 ILE A C 1
ATOM 768 O O . ILE A 1 92 ? 4.180 -10.032 15.670 1.00 92.50 92 ILE A O 1
ATOM 772 N N . ILE A 1 93 ? 5.270 -9.003 14.007 1.00 93.75 93 ILE A N 1
ATOM 773 C CA . ILE A 1 93 ? 5.946 -8.032 14.882 1.00 93.75 93 ILE A CA 1
ATOM 774 C C . ILE A 1 93 ? 4.957 -7.016 15.465 1.00 93.75 93 ILE A C 1
ATOM 776 O O . ILE A 1 93 ? 4.922 -6.806 16.678 1.00 93.75 93 ILE A O 1
ATOM 780 N N . PHE A 1 94 ? 4.156 -6.376 14.612 1.00 92.31 94 PHE A N 1
ATOM 781 C CA . PHE A 1 94 ? 3.279 -5.275 15.010 1.00 92.31 94 PHE A CA 1
ATOM 782 C C . PHE A 1 94 ? 1.912 -5.761 15.483 1.00 92.31 94 PHE A C 1
ATOM 784 O O . PHE A 1 94 ? 1.412 -5.268 16.494 1.00 92.31 94 PHE A O 1
ATOM 791 N N . ASN A 1 95 ? 1.318 -6.730 14.780 1.00 90.25 95 ASN A N 1
ATOM 792 C CA . ASN A 1 95 ? -0.027 -7.222 15.089 1.00 90.25 95 ASN A CA 1
ATOM 793 C C . ASN A 1 95 ? -0.020 -8.457 16.010 1.00 90.25 95 ASN A C 1
ATOM 795 O O . ASN A 1 95 ? -1.072 -8.882 16.484 1.00 90.25 95 ASN A O 1
ATOM 799 N N . LYS A 1 96 ? 1.169 -9.006 16.320 1.00 90.88 96 LYS A N 1
ATOM 800 C CA . LYS A 1 96 ? 1.358 -10.187 17.183 1.00 90.88 96 LYS A CA 1
ATOM 801 C C . LYS A 1 96 ? 0.549 -11.395 16.707 1.00 90.88 96 LYS A C 1
ATOM 803 O O . LYS A 1 96 ? 0.043 -12.180 17.513 1.00 90.88 96 LYS A O 1
ATOM 808 N N . GLU A 1 97 ? 0.419 -11.535 15.390 1.00 89.69 97 GLU A N 1
ATOM 809 C CA . GLU A 1 97 ? -0.317 -12.634 14.776 1.00 89.69 97 GLU A CA 1
ATOM 810 C C . GLU A 1 97 ? 0.374 -13.977 15.027 1.00 89.69 97 GLU A C 1
ATOM 812 O O . GLU A 1 97 ? 1.598 -14.103 14.966 1.00 89.69 97 GLU A O 1
ATOM 817 N N . ARG A 1 98 ? -0.429 -15.007 15.314 1.00 87.81 98 ARG A N 1
ATOM 818 C CA . ARG A 1 98 ? 0.056 -16.381 15.482 1.00 87.81 98 ARG A CA 1
ATOM 819 C C . ARG A 1 98 ? -0.073 -17.124 14.161 1.00 87.81 98 ARG A C 1
ATOM 821 O O . ARG A 1 98 ? -1.186 -17.421 13.731 1.00 87.81 98 ARG A O 1
ATOM 828 N N . ILE A 1 99 ? 1.063 -17.452 13.559 1.00 85.75 99 ILE A N 1
ATOM 829 C CA . ILE A 1 99 ? 1.135 -18.072 12.235 1.00 85.75 99 ILE A CA 1
ATOM 830 C C . ILE A 1 99 ? 1.401 -19.575 12.370 1.00 85.75 99 ILE A C 1
ATOM 832 O O . ILE A 1 99 ? 2.211 -20.011 13.189 1.00 85.75 99 ILE A O 1
ATOM 836 N N . ARG A 1 100 ? 0.681 -20.389 11.592 1.00 90.56 100 ARG A N 1
ATOM 837 C CA . ARG A 1 100 ? 0.843 -21.850 11.567 1.00 90.56 100 ARG A CA 1
ATOM 838 C C . ARG A 1 100 ? 2.056 -22.249 10.714 1.00 90.56 100 ARG A C 1
ATOM 840 O O . ARG A 1 100 ? 2.318 -21.592 9.713 1.00 90.56 100 ARG A O 1
ATOM 847 N N . PRO A 1 101 ? 2.722 -23.385 10.993 1.00 85.50 101 PRO A N 1
ATOM 848 C CA . PRO A 1 101 ? 3.870 -23.860 10.205 1.00 85.50 101 PRO A CA 1
ATOM 849 C C . PRO A 1 101 ? 3.610 -23.960 8.692 1.00 85.50 101 PRO A C 1
ATOM 851 O O . PRO A 1 101 ? 4.474 -23.628 7.890 1.00 85.50 101 PRO A O 1
ATOM 854 N N . ILE A 1 102 ? 2.392 -24.339 8.289 1.00 90.38 102 ILE A N 1
ATOM 855 C CA . ILE A 1 102 ? 2.007 -24.424 6.871 1.00 90.38 102 ILE A CA 1
ATOM 856 C C . ILE A 1 102 ? 1.953 -23.046 6.183 1.00 90.38 102 ILE A C 1
ATOM 858 O O . ILE A 1 102 ? 2.185 -22.943 4.986 1.00 90.38 102 ILE A O 1
ATOM 862 N N . GLN A 1 103 ? 1.665 -21.979 6.935 1.00 85.75 103 GLN A N 1
ATOM 863 C CA . GLN A 1 103 ? 1.634 -20.611 6.414 1.00 85.75 103 GLN A CA 1
ATOM 864 C C . GLN A 1 103 ? 3.051 -20.057 6.232 1.00 85.75 103 GLN A C 1
ATOM 866 O O . GLN A 1 103 ? 3.268 -19.275 5.316 1.00 85.75 103 GLN A O 1
ATOM 871 N N . TYR A 1 104 ? 4.022 -20.518 7.031 1.00 84.44 104 TYR A N 1
ATOM 872 C CA . TYR A 1 104 ? 5.437 -20.228 6.783 1.00 84.44 104 TYR A CA 1
ATOM 873 C C . TYR A 1 104 ? 5.928 -20.882 5.490 1.00 84.44 104 TYR A C 1
ATOM 875 O O . TYR A 1 104 ? 6.633 -20.238 4.725 1.00 84.44 104 TYR A O 1
ATOM 883 N N . LEU A 1 105 ? 5.510 -22.125 5.217 1.00 85.56 105 LEU A N 1
ATOM 884 C CA . LEU A 1 105 ? 5.821 -22.813 3.957 1.00 85.56 105 LEU A CA 1
ATOM 885 C C . LEU A 1 105 ? 5.170 -22.152 2.739 1.00 85.56 105 LEU A C 1
ATOM 887 O O . LEU A 1 105 ? 5.757 -22.171 1.672 1.00 85.56 105 LEU A O 1
ATOM 891 N N . GLY A 1 106 ? 3.969 -21.586 2.885 1.00 83.12 106 GLY A N 1
ATOM 892 C CA . GLY A 1 106 ? 3.306 -20.860 1.796 1.00 83.12 106 GLY A CA 1
ATOM 893 C C . GLY A 1 106 ? 3.857 -19.452 1.549 1.00 83.12 106 GLY A C 1
ATOM 894 O O . GLY A 1 106 ? 3.554 -18.865 0.515 1.00 83.12 106 GLY A O 1
ATOM 895 N N . ALA A 1 107 ? 4.614 -18.898 2.500 1.00 80.19 107 ALA A N 1
ATOM 896 C CA . ALA A 1 107 ? 5.271 -17.602 2.358 1.00 80.19 107 ALA A CA 1
ATOM 897 C C . ALA A 1 107 ? 6.710 -17.716 1.823 1.00 80.19 107 ALA A C 1
ATOM 899 O O . ALA A 1 107 ? 7.211 -16.737 1.281 1.00 80.19 107 ALA A O 1
ATOM 900 N N . ALA A 1 108 ? 7.371 -18.863 2.010 1.00 70.69 108 ALA A N 1
ATOM 901 C CA . ALA A 1 108 ? 8.728 -19.143 1.530 1.00 70.69 108 ALA A CA 1
ATOM 902 C C . ALA A 1 108 ? 8.738 -19.586 0.061 1.00 70.69 108 ALA A C 1
ATOM 904 O O . ALA A 1 108 ? 9.712 -19.220 -0.633 1.00 70.69 108 ALA A O 1
#

Sequence (108 aa):
MRVNFWREVNPILVIWFPWLVTAILAFTYLLFKKRWKNIVPRSKPFWKLLTVMIIIDITAWLCYSFALSQKELSITTSITESFVVIAMILGIIFNKERIRPIQYLGAA

pLDDT: mean 83.56, std 11.77, range [38.5, 95.5]

InterPro domains:
  IPR000620 EamA domain [PF00892] (7-107)
  IPR037185 Multidrug transporter EmrE superfamily [SSF103481] (19-108)

Radius of gyration: 18.96 Å; chains: 1; bounding box: 40×37×56 Å

Foldseek 3Di:
DPPPVVLPPQLCCVPVVVVVVVVVVVVVVCVVVVCVVVVVVVCVVCVVVVVVVVVVVVVVSVVLSVCVNPDPPVVSVVVVVLCLLVVVVCCCPPVVDDDDPVVVVVND

Organism: NCBI:txid1974556